Protein AF-U6JCZ1-F1 (afdb_monomer_lite)

Structure (mmCIF, N/CA/C/O backbone):
data_AF-U6JCZ1-F1
#
_entry.id   AF-U6JCZ1-F1
#
loop_
_atom_site.group_PDB
_atom_site.id
_atom_site.type_symbol
_atom_site.label_atom_id
_atom_site.label_alt_id
_atom_site.label_comp_id
_atom_site.label_asym_id
_atom_site.label_entity_id
_atom_site.label_seq_id
_atom_site.pdbx_PDB_ins_code
_atom_site.Cartn_x
_atom_site.Cartn_y
_atom_site.Cartn_z
_atom_site.occupancy
_atom_site.B_iso_or_equiv
_atom_site.auth_seq_id
_atom_site.auth_comp_id
_atom_site.auth_asym_id
_atom_site.auth_atom_id
_atom_site.pdbx_PDB_model_num
ATOM 1 N N . MET A 1 1 ? 43.297 4.216 -42.184 1.00 47.28 1 MET A N 1
ATOM 2 C CA . MET A 1 1 ? 42.899 3.424 -40.994 1.00 47.28 1 MET A CA 1
ATOM 3 C C . MET A 1 1 ? 42.123 4.241 -39.937 1.00 47.28 1 MET A C 1
ATOM 5 O O . MET A 1 1 ? 42.127 3.856 -38.781 1.00 47.28 1 MET A O 1
ATOM 9 N N . HIS A 1 2 ? 41.379 5.303 -40.296 1.00 48.56 2 HIS A N 1
ATOM 10 C CA . HIS A 1 2 ? 40.707 6.184 -39.312 1.00 48.56 2 HIS A CA 1
ATOM 11 C C . HIS A 1 2 ? 39.210 5.894 -39.068 1.00 48.56 2 HIS A C 1
ATOM 13 O O . HIS A 1 2 ? 38.642 6.373 -38.096 1.00 48.56 2 HIS A O 1
ATOM 19 N N . SER A 1 3 ? 38.558 5.084 -39.910 1.00 50.16 3 SER A N 1
ATOM 20 C CA . SER A 1 3 ? 37.105 4.848 -39.817 1.00 50.16 3 SER A CA 1
ATOM 21 C C . SER A 1 3 ? 36.703 3.885 -38.683 1.00 50.16 3 SER A C 1
ATOM 23 O O . SER A 1 3 ? 35.669 4.087 -38.057 1.00 50.16 3 SER A O 1
ATOM 25 N N . LYS A 1 4 ? 37.544 2.893 -38.343 1.00 51.34 4 LYS A N 1
ATOM 26 C CA . LYS A 1 4 ? 37.232 1.887 -37.306 1.00 51.34 4 LYS A CA 1
ATOM 27 C C . LYS A 1 4 ? 37.278 2.443 -35.870 1.00 51.34 4 LYS A C 1
ATOM 29 O O . LYS A 1 4 ? 36.486 2.009 -35.040 1.00 51.34 4 LYS A O 1
ATOM 34 N N . SER A 1 5 ? 38.152 3.416 -35.585 1.00 56.72 5 SER A N 1
ATOM 35 C CA . SER A 1 5 ? 38.251 4.048 -34.253 1.00 56.72 5 SER A CA 1
ATOM 36 C C . SER A 1 5 ? 37.033 4.902 -33.905 1.00 56.72 5 SER A C 1
ATOM 38 O O . SER A 1 5 ? 36.570 4.861 -32.769 1.00 56.72 5 SER A O 1
ATOM 40 N N . ASN A 1 6 ? 36.470 5.630 -34.874 1.00 57.38 6 ASN A N 1
ATOM 41 C CA . ASN A 1 6 ? 35.303 6.482 -34.624 1.00 57.38 6 ASN A CA 1
ATOM 42 C C . ASN A 1 6 ? 34.044 5.660 -34.317 1.00 57.38 6 ASN A C 1
ATOM 44 O O . ASN A 1 6 ? 33.268 6.034 -33.441 1.00 57.38 6 ASN A O 1
ATOM 48 N N . SER A 1 7 ? 33.864 4.509 -34.973 1.00 60.09 7 SER A N 1
ATOM 49 C CA . SER A 1 7 ? 32.738 3.608 -34.696 1.00 60.09 7 SER A CA 1
ATOM 50 C C . SER A 1 7 ? 32.805 2.992 -33.293 1.00 60.09 7 SER A C 1
ATOM 52 O O . SER A 1 7 ? 31.779 2.892 -32.627 1.00 60.09 7 SER A O 1
ATOM 54 N N . LEU A 1 8 ? 33.998 2.633 -32.806 1.00 60.34 8 LEU A N 1
ATOM 55 C CA . LEU A 1 8 ? 34.189 2.089 -31.452 1.00 60.34 8 LEU A CA 1
ATOM 56 C C . LEU A 1 8 ? 33.899 3.121 -30.351 1.00 60.34 8 LEU A C 1
ATOM 58 O O . LEU A 1 8 ? 33.293 2.785 -29.330 1.00 60.34 8 LEU A O 1
ATOM 62 N N . LEU A 1 9 ? 34.284 4.381 -30.569 1.00 67.50 9 LEU A N 1
ATOM 63 C CA . LEU A 1 9 ? 34.004 5.478 -29.638 1.00 67.50 9 LEU A CA 1
ATOM 64 C C . LEU A 1 9 ? 32.509 5.822 -29.590 1.00 67.50 9 LEU A C 1
ATOM 66 O O . LEU A 1 9 ? 31.970 6.050 -28.507 1.00 67.50 9 LEU A O 1
ATOM 70 N N . LEU A 1 10 ? 31.822 5.788 -30.736 1.00 64.44 10 LEU A N 1
ATOM 71 C CA . LEU A 1 10 ? 30.369 5.979 -30.813 1.00 64.44 10 LEU A CA 1
ATOM 72 C C . LEU A 1 10 ? 29.603 4.873 -30.076 1.00 64.44 10 LEU A C 1
ATOM 74 O O . LEU A 1 10 ? 28.726 5.182 -29.273 1.00 64.44 10 LEU A O 1
ATOM 78 N N . ILE A 1 11 ? 29.967 3.602 -30.280 1.00 68.31 11 ILE A N 1
ATOM 79 C CA . ILE A 1 11 ? 29.329 2.464 -29.593 1.00 68.31 11 ILE A CA 1
ATOM 80 C C . ILE A 1 11 ? 29.541 2.556 -28.078 1.00 68.31 11 ILE A C 1
ATOM 82 O O . ILE A 1 11 ? 28.597 2.381 -27.312 1.00 68.31 11 ILE A O 1
ATOM 86 N N . SER A 1 12 ? 30.758 2.890 -27.642 1.00 67.81 12 SER A N 1
ATOM 87 C CA . SER A 1 12 ? 31.065 3.067 -26.217 1.00 67.81 12 SER A CA 1
ATOM 88 C C . SER A 1 12 ? 30.247 4.208 -25.606 1.00 67.81 12 SER A C 1
ATOM 90 O O . SER A 1 12 ? 29.685 4.055 -24.527 1.00 67.81 12 SER A O 1
ATOM 92 N N . SER A 1 13 ? 30.105 5.326 -26.321 1.00 62.25 13 SER A N 1
ATOM 93 C CA . SER A 1 13 ? 29.322 6.484 -25.866 1.00 62.25 13 SER A CA 1
ATOM 94 C C . SER A 1 13 ? 27.825 6.168 -25.750 1.00 62.25 13 SER A C 1
ATOM 96 O O . SER A 1 13 ? 27.185 6.562 -24.777 1.00 62.25 13 SER A O 1
ATOM 98 N N . LEU A 1 14 ? 27.276 5.404 -26.699 1.00 67.81 14 LEU A N 1
ATOM 99 C CA . LEU A 1 14 ? 25.893 4.913 -26.668 1.00 67.81 14 LEU A CA 1
ATOM 100 C C . LEU A 1 14 ? 25.647 3.938 -25.510 1.00 67.81 14 LEU A C 1
ATOM 102 O O . LEU A 1 14 ? 24.631 4.046 -24.827 1.00 67.81 14 LEU A O 1
ATOM 106 N N . LEU A 1 15 ? 26.587 3.024 -25.255 1.00 67.44 15 LEU A N 1
ATOM 107 C CA . LEU A 1 15 ? 26.511 2.097 -24.124 1.00 67.44 15 LEU A CA 1
ATOM 108 C C . LEU A 1 15 ? 26.580 2.834 -22.784 1.00 67.44 15 LEU A C 1
ATOM 110 O O . LEU A 1 15 ? 25.794 2.528 -21.891 1.00 67.44 15 LEU A O 1
ATOM 114 N N . LEU A 1 16 ? 27.463 3.832 -22.647 1.00 65.19 16 LEU A N 1
ATOM 115 C CA . LEU A 1 16 ? 27.521 4.661 -21.443 1.00 65.19 16 LEU A CA 1
ATOM 116 C C . LEU A 1 16 ? 26.224 5.451 -21.242 1.00 65.19 16 LEU A C 1
ATOM 118 O O . LEU A 1 16 ? 25.712 5.472 -20.125 1.00 65.19 16 LEU A O 1
ATOM 122 N N . ALA A 1 17 ? 25.670 6.064 -22.290 1.00 59.19 17 ALA A N 1
ATOM 123 C CA . ALA A 1 17 ? 24.407 6.796 -22.194 1.00 59.19 17 ALA A CA 1
ATOM 124 C C . ALA A 1 17 ? 23.241 5.876 -21.786 1.00 59.19 17 ALA A C 1
ATOM 126 O O . ALA A 1 17 ? 22.472 6.219 -20.889 1.00 59.19 17 ALA A O 1
ATOM 127 N N . ALA A 1 18 ? 23.157 4.675 -22.369 1.00 58.91 18 ALA A N 1
ATOM 128 C CA . ALA A 1 18 ? 22.163 3.671 -21.994 1.00 58.91 18 ALA A CA 1
ATOM 129 C C . ALA A 1 18 ? 22.318 3.208 -20.533 1.00 58.91 18 ALA A C 1
ATOM 131 O O . ALA A 1 18 ? 21.319 3.037 -19.830 1.00 58.91 18 ALA A O 1
ATOM 132 N N . LEU A 1 19 ? 23.558 3.056 -20.051 1.00 56.84 19 LEU A N 1
ATOM 133 C CA . LEU A 1 19 ? 23.839 2.718 -18.652 1.00 56.84 19 LEU A CA 1
ATOM 134 C C . LEU A 1 19 ? 23.377 3.823 -17.691 1.00 56.84 19 LEU A C 1
ATOM 136 O O . LEU A 1 19 ? 22.767 3.529 -16.666 1.00 56.84 19 LEU A O 1
ATOM 140 N N . HIS A 1 20 ? 23.643 5.090 -18.026 1.00 55.28 20 HIS A N 1
ATOM 141 C CA . HIS A 1 20 ? 23.243 6.227 -17.193 1.00 55.28 20 HIS A CA 1
ATOM 142 C C . HIS A 1 20 ? 21.719 6.354 -17.115 1.00 55.28 20 HIS A C 1
ATOM 144 O O . HIS A 1 20 ? 21.187 6.468 -16.015 1.00 55.28 20 HIS A O 1
ATOM 150 N N . VAL A 1 21 ? 21.017 6.239 -18.249 1.00 60.62 21 VAL A N 1
ATOM 151 C CA . VAL A 1 21 ? 19.542 6.267 -18.297 1.00 60.62 21 VAL A CA 1
ATOM 152 C C . VAL A 1 21 ? 18.926 5.110 -17.503 1.00 60.62 21 VAL A C 1
ATOM 154 O O . VAL A 1 21 ? 17.932 5.289 -16.801 1.00 60.62 21 VAL A O 1
ATOM 157 N N . SER A 1 22 ? 19.533 3.922 -17.568 1.00 60.03 22 SER A N 1
ATOM 158 C CA . SER A 1 22 ? 19.064 2.757 -16.805 1.00 60.03 22 SER A CA 1
ATOM 159 C C . SER A 1 22 ? 19.232 2.957 -15.295 1.00 60.03 22 SER A C 1
ATOM 161 O O . SER A 1 22 ? 18.342 2.604 -14.522 1.00 60.03 22 SER A O 1
ATOM 163 N N . ASN A 1 23 ? 20.348 3.559 -14.871 1.00 59.38 23 ASN A N 1
ATOM 164 C CA . ASN A 1 23 ? 20.617 3.845 -13.462 1.00 59.38 23 ASN A CA 1
ATOM 165 C C . ASN A 1 23 ? 19.683 4.921 -12.892 1.00 59.38 23 ASN A C 1
ATOM 167 O O . ASN A 1 23 ? 19.219 4.771 -11.762 1.00 59.38 23 ASN A O 1
ATOM 171 N N . THR A 1 24 ? 19.368 5.972 -13.656 1.00 61.47 24 THR A N 1
ATOM 172 C CA . THR A 1 24 ? 18.428 7.015 -13.210 1.00 61.47 24 THR A CA 1
ATOM 173 C C . THR A 1 24 ? 17.006 6.473 -13.105 1.00 61.47 24 THR A C 1
ATOM 175 O O . THR A 1 24 ? 16.378 6.630 -12.064 1.00 61.47 24 THR A O 1
ATOM 178 N N . ALA A 1 25 ? 16.541 5.713 -14.103 1.00 60.25 25 ALA A N 1
ATOM 179 C CA . ALA A 1 25 ? 15.229 5.066 -14.044 1.00 60.25 25 ALA A CA 1
ATOM 180 C C . ALA A 1 25 ? 15.113 4.079 -12.863 1.00 60.25 25 ALA A C 1
ATOM 182 O O . ALA A 1 25 ? 14.050 3.941 -12.257 1.00 60.25 25 ALA A O 1
ATOM 183 N N . PHE A 1 26 ? 16.210 3.399 -12.501 1.00 59.62 26 PHE A N 1
ATOM 184 C CA . PHE A 1 26 ? 16.234 2.495 -11.348 1.00 59.62 26 PHE A CA 1
ATOM 185 C C . PHE A 1 26 ? 16.150 3.255 -10.027 1.00 59.62 26 PHE A C 1
ATOM 187 O O . PHE A 1 26 ? 15.406 2.841 -9.135 1.00 59.62 26 PHE A O 1
ATOM 194 N N . ALA A 1 27 ? 16.878 4.366 -9.908 1.00 60.41 27 ALA A N 1
ATOM 195 C CA . ALA A 1 27 ? 16.836 5.222 -8.730 1.00 60.41 27 ALA A CA 1
ATOM 196 C C . ALA A 1 27 ? 15.444 5.845 -8.526 1.00 60.41 27 ALA A C 1
ATOM 198 O O . ALA A 1 27 ? 14.918 5.785 -7.414 1.00 60.41 27 ALA A O 1
ATOM 199 N N . ASP A 1 28 ? 14.816 6.346 -9.592 1.00 66.75 28 ASP A N 1
ATOM 200 C CA . ASP A 1 28 ? 13.495 6.985 -9.535 1.00 66.75 28 ASP A CA 1
ATOM 201 C C . ASP A 1 28 ? 12.392 5.990 -9.155 1.00 66.75 28 ASP A C 1
ATOM 203 O O . ASP A 1 28 ? 11.575 6.250 -8.268 1.00 66.75 28 ASP A O 1
ATOM 207 N N . ALA A 1 29 ? 12.393 4.803 -9.768 1.00 61.41 29 ALA A N 1
ATOM 208 C CA . ALA A 1 29 ? 11.420 3.764 -9.444 1.00 61.41 29 ALA A CA 1
ATOM 209 C C . ALA A 1 29 ? 11.591 3.230 -8.015 1.00 61.41 29 ALA A C 1
ATOM 211 O O . ALA A 1 29 ? 10.601 2.975 -7.324 1.00 61.41 29 ALA A O 1
ATOM 212 N N . LYS A 1 30 ? 12.841 3.090 -7.551 1.00 71.88 30 LYS A N 1
ATOM 213 C CA . LYS A 1 30 ? 13.131 2.721 -6.164 1.00 71.88 30 LYS A CA 1
A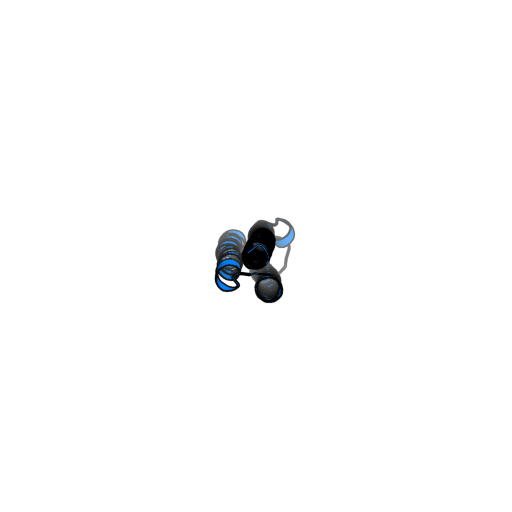TOM 214 C C . LYS A 1 30 ? 12.599 3.782 -5.201 1.00 71.88 30 LYS A C 1
ATOM 216 O O . LYS A 1 30 ? 11.855 3.420 -4.292 1.00 71.88 30 LYS A O 1
ATOM 221 N N . MET A 1 31 ? 12.905 5.057 -5.443 1.00 77.06 31 MET A N 1
ATOM 222 C CA . MET A 1 31 ? 12.448 6.178 -4.616 1.00 77.06 31 MET A CA 1
ATOM 223 C C . MET A 1 31 ? 10.917 6.236 -4.530 1.00 77.06 31 MET A C 1
ATOM 225 O O . MET A 1 31 ? 10.366 6.379 -3.442 1.00 77.06 31 MET A O 1
ATOM 229 N N . ALA A 1 32 ? 10.219 6.035 -5.652 1.00 78.25 32 ALA A N 1
ATOM 230 C CA . ALA A 1 32 ? 8.759 6.000 -5.675 1.00 78.25 32 ALA A CA 1
ATOM 231 C C . ALA A 1 32 ? 8.176 4.810 -4.8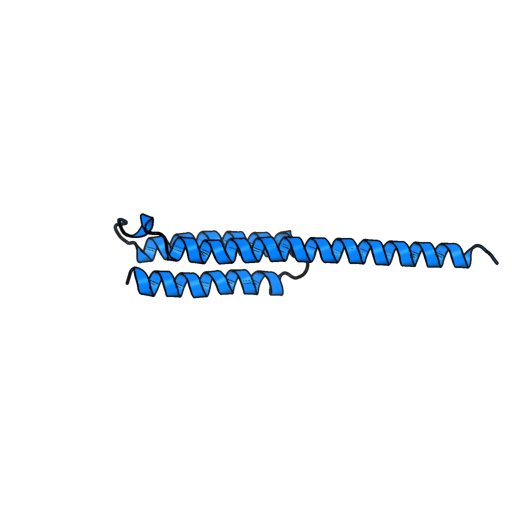89 1.00 78.25 32 ALA A C 1
ATOM 233 O O . ALA A 1 32 ? 7.181 4.969 -4.181 1.00 78.25 32 ALA A O 1
ATOM 234 N N . SER A 1 33 ? 8.782 3.622 -4.998 1.00 80.50 33 SER A 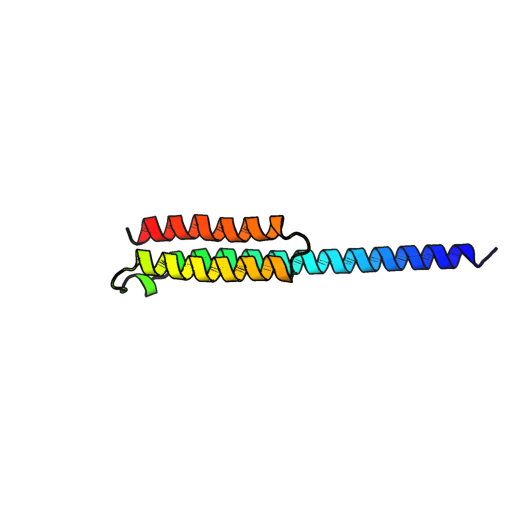N 1
ATOM 235 C CA . SER A 1 33 ? 8.329 2.435 -4.258 1.00 80.50 33 SER A CA 1
ATOM 236 C C . SER A 1 33 ? 8.569 2.542 -2.753 1.00 80.50 33 SER A C 1
ATOM 238 O O . SER A 1 33 ? 7.709 2.136 -1.975 1.00 80.50 33 SER A O 1
ATOM 240 N N . ASP A 1 34 ? 9.703 3.125 -2.352 1.00 84.38 34 ASP A N 1
ATOM 241 C CA . ASP A 1 34 ? 10.056 3.340 -0.949 1.00 84.38 34 ASP A CA 1
ATOM 242 C C . ASP A 1 34 ? 9.096 4.371 -0.329 1.00 84.38 34 ASP A C 1
ATOM 244 O O . ASP A 1 34 ? 8.503 4.104 0.711 1.00 84.38 34 ASP A O 1
ATOM 248 N N . PHE A 1 35 ? 8.816 5.475 -1.033 1.00 87.06 35 PHE A N 1
ATOM 249 C CA . PHE A 1 35 ? 7.856 6.492 -0.590 1.00 87.06 35 PHE A CA 1
ATOM 250 C C . PHE A 1 35 ? 6.441 5.934 -0.367 1.00 87.06 35 PHE A C 1
ATOM 252 O O . PHE A 1 35 ? 5.788 6.243 0.628 1.00 87.06 35 PHE A O 1
ATOM 259 N N . ILE A 1 36 ?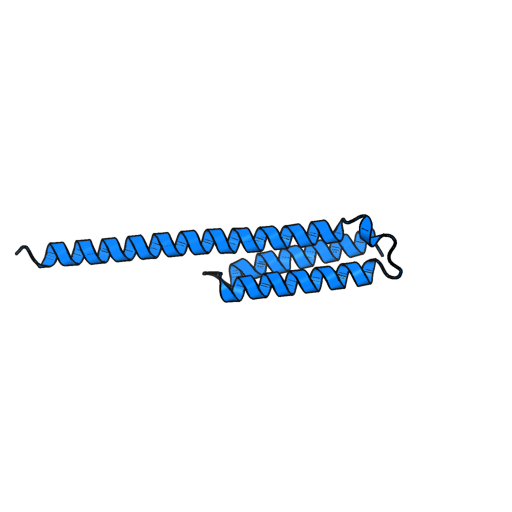 5.933 5.097 -1.278 1.00 86.62 36 ILE A N 1
ATOM 260 C CA . ILE A 1 36 ? 4.591 4.515 -1.105 1.00 86.62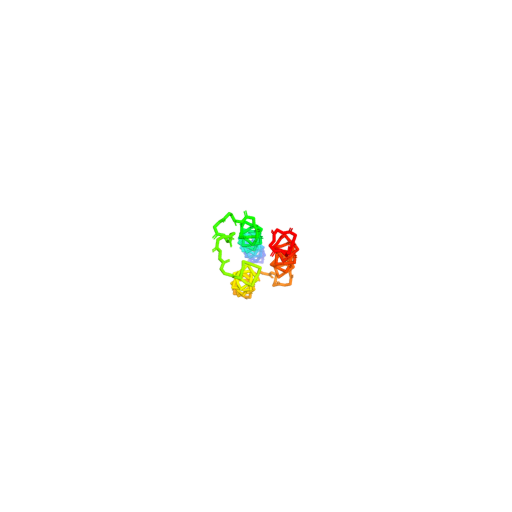 36 ILE A CA 1
ATOM 261 C C . ILE A 1 36 ? 4.589 3.468 0.015 1.00 86.62 36 ILE A C 1
ATOM 263 O O . ILE A 1 36 ? 3.606 3.371 0.751 1.00 86.62 36 ILE A O 1
ATOM 267 N N . ALA A 1 37 ? 5.680 2.713 0.179 1.00 86.88 37 ALA A N 1
ATOM 268 C CA . ALA A 1 37 ? 5.833 1.785 1.293 1.00 86.88 37 ALA A CA 1
ATOM 269 C C . ALA A 1 37 ? 5.852 2.509 2.652 1.00 86.88 37 ALA A C 1
ATOM 271 O O . ALA A 1 37 ? 5.263 2.004 3.605 1.00 86.88 37 ALA A O 1
ATOM 272 N N . GLU A 1 38 ? 6.456 3.695 2.738 1.00 89.75 38 GLU A N 1
ATOM 273 C CA . GLU A 1 38 ? 6.406 4.552 3.930 1.00 89.75 38 GLU A CA 1
ATOM 274 C C . GLU A 1 38 ? 4.991 5.085 4.186 1.00 89.75 38 GLU A C 1
ATOM 276 O O . GLU A 1 38 ? 4.479 4.942 5.293 1.00 89.75 38 GLU A O 1
ATOM 281 N N . ARG A 1 39 ? 4.282 5.558 3.150 1.00 91.19 39 ARG A N 1
ATOM 282 C CA . ARG A 1 39 ? 2.881 6.008 3.286 1.00 91.19 39 ARG A CA 1
ATOM 283 C C . ARG A 1 39 ? 1.942 4.934 3.833 1.00 91.19 39 ARG A C 1
ATOM 285 O O . ARG A 1 39 ? 0.955 5.254 4.492 1.00 91.19 39 ARG A O 1
ATOM 292 N N . MET A 1 40 ? 2.212 3.658 3.555 1.00 92.56 40 MET A N 1
ATOM 293 C CA . MET A 1 40 ? 1.458 2.552 4.155 1.00 92.56 40 MET A CA 1
ATOM 294 C C . MET A 1 40 ? 1.641 2.495 5.675 1.00 92.56 40 MET A C 1
ATOM 296 O O . MET A 1 40 ? 0.695 2.171 6.390 1.00 92.56 40 MET A O 1
ATOM 300 N N . LEU A 1 41 ? 2.836 2.810 6.175 1.00 90.62 41 LEU A N 1
ATOM 301 C CA . LEU A 1 41 ? 3.104 2.886 7.609 1.00 90.62 41 LEU A CA 1
ATOM 302 C C . LEU A 1 41 ? 2.404 4.100 8.227 1.00 90.62 41 LEU A C 1
ATOM 304 O O . LEU A 1 41 ? 1.768 3.943 9.265 1.00 90.62 41 LEU A O 1
ATOM 308 N N . ASP A 1 42 ? 2.421 5.251 7.549 1.00 90.31 42 ASP A N 1
ATOM 309 C CA . ASP A 1 42 ? 1.732 6.467 8.009 1.00 90.31 42 ASP A CA 1
ATOM 310 C C . ASP A 1 42 ? 0.216 6.262 8.135 1.00 90.31 42 ASP A C 1
ATOM 312 O O . ASP A 1 42 ? -0.405 6.689 9.108 1.00 90.31 42 ASP A O 1
ATOM 316 N N . VAL A 1 43 ? -0.399 5.573 7.165 1.00 89.12 43 VAL A N 1
ATOM 317 C CA . VAL A 1 43 ? -1.818 5.191 7.242 1.00 89.12 43 VAL A CA 1
ATOM 318 C C . VAL A 1 43 ? -2.071 4.304 8.454 1.00 89.12 43 VAL A C 1
ATOM 320 O O . VAL A 1 43 ? -3.050 4.510 9.169 1.00 89.12 43 VAL A O 1
ATOM 323 N N . ALA A 1 44 ? -1.198 3.329 8.695 1.00 85.31 44 ALA A N 1
ATOM 324 C CA . ALA A 1 44 ? -1.358 2.402 9.805 1.00 85.31 44 ALA A CA 1
ATOM 325 C C . ALA A 1 44 ? -1.186 3.058 11.184 1.00 85.31 44 ALA A C 1
ATOM 327 O O . ALA A 1 44 ? -1.668 2.506 12.174 1.00 85.31 44 ALA A O 1
ATOM 328 N N . ASP A 1 45 ? -0.533 4.219 11.239 1.00 86.00 45 ASP A N 1
ATOM 329 C CA . ASP A 1 45 ? -0.308 5.009 12.449 1.00 86.00 45 ASP A CA 1
ATOM 330 C C . ASP A 1 45 ? -1.243 6.230 12.569 1.00 86.00 45 ASP A C 1
ATOM 332 O O . ASP A 1 45 ? -1.095 7.070 13.454 1.00 86.00 45 ASP A O 1
ATOM 336 N N . SER A 1 46 ? -2.230 6.358 11.680 1.00 85.44 46 SER A N 1
ATOM 337 C CA . SER A 1 46 ? -3.066 7.555 11.619 1.00 85.44 46 SER A CA 1
ATOM 338 C C . SER A 1 46 ? -4.084 7.632 12.763 1.00 85.44 46 SER A C 1
ATOM 340 O O . SER A 1 46 ? -4.978 6.795 12.891 1.00 85.44 46 SER A O 1
ATOM 342 N N . GLU A 1 47 ? -4.053 8.715 13.541 1.00 79.12 47 GLU A N 1
ATOM 343 C CA . GLU A 1 47 ? -5.106 9.015 14.528 1.00 79.12 47 GLU A CA 1
ATOM 344 C C . GLU A 1 47 ? -6.495 9.147 13.878 1.00 79.12 47 GLU A C 1
ATOM 346 O O . GLU A 1 47 ? -7.499 8.765 14.470 1.00 79.12 47 GLU A O 1
ATOM 351 N N . GLY A 1 48 ? -6.563 9.611 12.624 1.00 78.75 48 GLY A N 1
ATOM 352 C CA . GLY A 1 48 ? -7.827 9.832 11.910 1.00 78.75 48 GLY A CA 1
ATOM 353 C C . GLY A 1 48 ? -8.626 8.558 11.616 1.00 78.75 48 GLY A C 1
ATOM 354 O O . GLY A 1 48 ? -9.793 8.635 11.239 1.00 78.75 48 GLY A O 1
ATOM 355 N N . LEU A 1 49 ? -8.014 7.385 11.786 1.00 84.50 49 LEU A N 1
ATOM 356 C CA . LEU A 1 49 ? -8.678 6.091 11.660 1.00 84.50 49 LEU A CA 1
ATOM 357 C C . LEU A 1 49 ? -9.360 5.640 12.958 1.00 84.50 49 LEU A C 1
ATOM 359 O O . LEU A 1 49 ? -10.243 4.793 12.877 1.00 84.50 49 LEU A O 1
ATOM 363 N N . ALA A 1 50 ? -8.993 6.188 14.123 1.00 80.50 50 ALA A N 1
ATOM 364 C CA . ALA A 1 50 ? -9.472 5.715 15.426 1.00 80.50 50 ALA A CA 1
ATOM 365 C C . ALA A 1 50 ? -10.986 5.913 15.634 1.00 80.50 50 ALA A C 1
ATOM 367 O O . ALA A 1 50 ? -11.628 5.071 16.256 1.00 80.50 50 ALA A O 1
ATOM 368 N N . ASP A 1 51 ? -11.562 6.970 15.055 1.00 82.75 51 ASP A N 1
ATOM 369 C CA . ASP A 1 51 ? -12.988 7.308 15.189 1.00 82.75 51 ASP A CA 1
ATOM 370 C C . ASP A 1 51 ? -13.894 6.597 14.164 1.00 82.75 51 ASP A C 1
ATOM 372 O O . ASP A 1 51 ? -15.110 6.806 14.127 1.00 82.75 51 ASP A O 1
ATOM 376 N N . ALA A 1 52 ? -13.326 5.764 13.287 1.00 83.00 52 ALA A N 1
ATOM 377 C CA . ALA A 1 52 ? -14.109 5.012 12.316 1.00 83.00 52 ALA A CA 1
ATOM 378 C C . ALA A 1 52 ? -14.926 3.898 12.996 1.00 83.00 52 ALA A C 1
ATOM 380 O O . ALA A 1 52 ? -14.480 3.273 13.949 1.00 83.00 52 ALA A O 1
ATOM 381 N N . VAL A 1 53 ? -16.101 3.569 12.442 1.00 85.88 53 VAL A N 1
ATOM 382 C CA . VAL A 1 53 ? -16.968 2.481 12.951 1.00 85.88 53 VAL A CA 1
ATOM 383 C C . VAL A 1 53 ? -16.260 1.116 12.927 1.00 85.88 53 VAL A C 1
ATOM 385 O O . VAL A 1 53 ? -16.502 0.275 13.786 1.00 85.88 53 VAL A O 1
ATOM 388 N N . LEU A 1 54 ? -15.383 0.893 11.940 1.00 90.94 54 LEU A N 1
ATOM 389 C CA . LEU A 1 54 ? -14.560 -0.313 11.788 1.00 90.94 54 LEU A CA 1
ATOM 390 C C . LEU A 1 54 ? -13.115 0.090 11.435 1.00 90.94 54 LEU A C 1
ATOM 392 O O . LEU A 1 54 ? -12.714 -0.001 10.269 1.00 90.94 54 LEU A O 1
ATOM 396 N N . PRO A 1 55 ? -12.327 0.553 12.420 1.00 91.19 55 PRO A N 1
ATOM 397 C CA . PRO A 1 55 ? -11.037 1.200 12.184 1.00 91.19 55 PRO A CA 1
ATOM 398 C C . PRO A 1 55 ? -10.017 0.241 11.562 1.00 91.19 55 PRO A C 1
ATOM 400 O O . PRO A 1 55 ? -9.354 0.580 10.582 1.00 91.19 55 PRO A O 1
ATOM 403 N N . LEU A 1 56 ? -9.974 -1.010 12.030 1.00 93.50 56 LEU A N 1
ATOM 404 C CA . LEU A 1 56 ? -9.102 -2.042 11.466 1.00 93.50 56 LEU A CA 1
ATOM 405 C C . LEU A 1 56 ? -9.430 -2.368 10.001 1.00 93.50 56 LEU A C 1
ATOM 407 O O . LEU A 1 56 ? -8.521 -2.512 9.183 1.00 93.50 56 LEU A O 1
ATOM 411 N N . VAL A 1 57 ? -10.721 -2.484 9.669 1.00 94.75 57 VAL A N 1
ATOM 412 C CA . VAL A 1 57 ? -11.171 -2.772 8.296 1.00 94.75 57 VAL A CA 1
ATOM 413 C C . VAL A 1 57 ? -10.776 -1.620 7.382 1.00 94.75 57 VAL A C 1
ATOM 415 O O . VAL A 1 57 ? -10.125 -1.844 6.365 1.00 94.75 57 VAL A O 1
ATOM 418 N N . ARG A 1 58 ? -11.061 -0.381 7.800 1.00 94.81 58 ARG A N 1
ATOM 419 C CA . ARG A 1 58 ? -10.721 0.807 7.016 1.00 94.81 58 ARG A CA 1
ATOM 420 C C . ARG A 1 58 ? -9.213 0.954 6.808 1.00 94.81 58 ARG A C 1
ATOM 422 O O . ARG A 1 58 ? -8.784 1.335 5.722 1.00 94.81 58 ARG A O 1
ATOM 429 N N . CYS A 1 59 ? -8.416 0.614 7.817 1.00 95.50 59 CYS A N 1
ATOM 430 C CA . CYS A 1 59 ? -6.960 0.599 7.717 1.00 95.50 59 CYS A CA 1
ATOM 431 C C . CYS A 1 59 ? -6.486 -0.408 6.654 1.00 95.50 59 CYS A C 1
ATOM 433 O O . CYS A 1 59 ? -5.647 -0.083 5.817 1.00 95.50 59 CYS A O 1
ATOM 435 N N . TYR A 1 60 ? -7.061 -1.616 6.626 1.00 96.12 60 TYR A N 1
ATOM 436 C CA . TYR A 1 60 ? -6.736 -2.620 5.607 1.00 96.12 60 TYR A CA 1
ATOM 437 C C . TYR A 1 60 ? -7.139 -2.210 4.191 1.00 96.12 60 TYR A C 1
ATOM 439 O O . TYR A 1 60 ? -6.358 -2.462 3.272 1.00 96.12 60 TYR A O 1
ATOM 447 N N . ASP A 1 61 ? -8.286 -1.556 4.014 1.00 96.25 61 ASP A N 1
ATOM 448 C CA . ASP A 1 61 ? -8.720 -1.073 2.699 1.00 96.25 61 ASP A CA 1
ATOM 449 C C . ASP A 1 61 ? -7.729 -0.047 2.127 1.00 96.25 61 ASP A C 1
ATOM 451 O O . ASP A 1 61 ? -7.267 -0.183 0.995 1.00 96.25 61 ASP A O 1
ATOM 455 N N . LEU A 1 62 ? -7.314 0.930 2.940 1.00 95.75 62 LEU A N 1
ATOM 456 C CA . LEU A 1 62 ? -6.345 1.953 2.529 1.00 95.75 62 LEU A CA 1
ATOM 457 C C . LEU A 1 62 ? -4.968 1.356 2.201 1.00 95.75 62 LEU A C 1
ATOM 459 O O . LEU A 1 62 ? -4.321 1.756 1.231 1.00 95.75 62 LEU A O 1
ATOM 463 N N . LEU A 1 63 ? -4.516 0.369 2.981 1.00 97.25 63 LEU A N 1
ATOM 464 C CA . LEU A 1 63 ? -3.281 -0.354 2.675 1.00 97.25 63 LEU A CA 1
ATOM 465 C C . LEU A 1 63 ? -3.362 -1.091 1.337 1.00 97.25 63 LEU A C 1
ATOM 467 O O . LEU A 1 63 ? -2.369 -1.159 0.610 1.00 97.25 63 LEU A O 1
ATOM 471 N N . GLU A 1 64 ? -4.520 -1.657 1.009 1.00 97.50 64 GLU A N 1
ATOM 472 C CA . GLU A 1 64 ? -4.732 -2.383 -0.238 1.00 97.50 64 GLU A CA 1
ATOM 473 C C . GLU A 1 64 ? -4.760 -1.450 -1.458 1.00 97.50 64 GLU A C 1
ATOM 475 O O . GLU A 1 64 ? -4.164 -1.774 -2.495 1.00 97.50 64 GLU A O 1
ATOM 480 N N . GLU A 1 65 ? -5.360 -0.265 -1.315 1.00 96.50 65 GLU A N 1
ATOM 481 C CA . GLU A 1 65 ? -5.307 0.809 -2.314 1.00 96.50 65 GLU A CA 1
ATOM 482 C C . GLU A 1 65 ? -3.854 1.230 -2.593 1.00 96.50 65 GLU A C 1
ATOM 484 O O . GLU A 1 65 ? -3.399 1.185 -3.741 1.00 96.50 65 GLU A O 1
ATOM 489 N N . LEU A 1 66 ? -3.079 1.530 -1.543 1.00 95.75 66 LEU A N 1
ATOM 490 C CA . LEU A 1 66 ? -1.666 1.912 -1.670 1.00 95.75 66 LEU A CA 1
ATOM 491 C C . LEU A 1 66 ? -0.807 0.788 -2.261 1.00 95.75 66 LEU A C 1
ATOM 493 O O . LEU A 1 66 ? 0.106 1.042 -3.051 1.00 95.75 66 LEU A O 1
ATOM 497 N N . ARG A 1 67 ? -1.090 -0.473 -1.917 1.00 96.88 67 ARG A N 1
ATOM 498 C CA . ARG A 1 67 ? -0.363 -1.635 -2.458 1.00 96.88 67 ARG A CA 1
ATOM 499 C C . ARG A 1 67 ? -0.611 -1.774 -3.945 1.00 96.88 67 ARG A C 1
ATOM 501 O O . ARG A 1 67 ? 0.320 -2.051 -4.704 1.00 96.88 67 ARG A O 1
ATOM 508 N N . THR A 1 68 ? -1.854 -1.576 -4.359 1.00 96.81 68 THR A N 1
ATOM 509 C CA . THR A 1 68 ? -2.241 -1.610 -5.765 1.00 96.81 68 THR A CA 1
ATOM 510 C C . THR A 1 68 ? -1.560 -0.483 -6.540 1.00 96.81 68 THR A C 1
ATOM 512 O O . THR A 1 68 ? -0.964 -0.760 -7.582 1.00 96.81 68 THR A O 1
ATOM 515 N N . GLU A 1 69 ? -1.535 0.741 -5.996 1.00 94.62 69 GLU A N 1
ATOM 516 C CA . GLU A 1 69 ? -0.805 1.873 -6.591 1.00 94.62 69 GLU A CA 1
ATOM 517 C C . GLU A 1 69 ? 0.695 1.564 -6.738 1.00 94.62 69 GLU A C 1
ATOM 519 O O . GLU A 1 69 ? 1.262 1.708 -7.825 1.00 94.62 69 GLU A O 1
ATOM 524 N N . CYS A 1 70 ? 1.335 1.089 -5.667 1.00 94.00 70 CYS A N 1
ATOM 525 C CA . CYS A 1 70 ? 2.762 0.769 -5.663 1.00 94.00 70 CYS A CA 1
ATOM 526 C C . CYS A 1 70 ? 3.099 -0.306 -6.704 1.00 94.00 70 CYS A C 1
ATOM 528 O O . CYS A 1 70 ? 4.022 -0.148 -7.505 1.00 94.00 70 CYS A O 1
ATOM 530 N N . ASN A 1 71 ? 2.297 -1.374 -6.761 1.00 95.12 71 ASN A N 1
ATOM 531 C CA . ASN A 1 71 ? 2.479 -2.445 -7.734 1.00 95.12 71 ASN A CA 1
ATOM 532 C C . ASN A 1 71 ? 2.334 -1.955 -9.174 1.00 95.12 71 ASN A C 1
ATOM 534 O O . ASN A 1 71 ? 3.106 -2.385 -10.034 1.00 95.12 71 ASN A O 1
ATOM 538 N N . GLN A 1 72 ? 1.357 -1.084 -9.439 1.00 94.50 72 GLN A N 1
ATOM 539 C CA . GLN A 1 72 ? 1.144 -0.527 -10.769 1.00 94.50 72 GLN A CA 1
ATOM 540 C C . GLN A 1 72 ? 2.345 0.328 -11.189 1.00 94.50 72 GLN A C 1
ATOM 542 O O . GLN A 1 72 ? 2.928 0.087 -12.244 1.00 94.50 72 GLN A O 1
ATOM 547 N N . ARG A 1 73 ? 2.828 1.217 -10.311 1.00 90.00 73 ARG A N 1
ATOM 548 C CA . ARG A 1 73 ? 4.038 2.012 -10.583 1.00 90.00 73 ARG A CA 1
ATOM 549 C C . ARG A 1 73 ? 5.272 1.154 -10.831 1.00 90.00 73 ARG A C 1
ATOM 551 O O . ARG A 1 73 ? 6.054 1.486 -11.721 1.00 90.00 73 ARG A O 1
ATOM 558 N N . CYS A 1 74 ? 5.439 0.061 -10.084 1.00 90.69 74 CYS A N 1
ATOM 559 C CA . CYS A 1 74 ? 6.536 -0.874 -10.313 1.00 90.69 74 CYS A CA 1
ATOM 560 C C . CYS A 1 74 ? 6.463 -1.531 -11.693 1.00 90.69 74 CYS A C 1
ATOM 562 O O . CYS A 1 74 ? 7.500 -1.752 -12.308 1.00 90.69 74 CYS A O 1
ATOM 564 N N . ARG A 1 75 ? 5.264 -1.857 -12.183 1.00 91.12 75 ARG A N 1
ATOM 565 C CA . ARG A 1 75 ? 5.092 -2.454 -13.516 1.00 91.12 75 ARG A CA 1
ATOM 566 C C . ARG A 1 75 ? 5.368 -1.454 -14.632 1.00 91.12 75 ARG A C 1
ATOM 568 O O . ARG A 1 75 ? 5.972 -1.838 -15.626 1.00 91.12 75 ARG A O 1
ATOM 575 N N . ASP A 1 76 ? 4.960 -0.205 -14.440 1.00 88.12 76 ASP A N 1
ATOM 576 C CA . ASP A 1 76 ? 5.031 0.813 -15.488 1.00 88.12 76 ASP A CA 1
ATOM 577 C C . ASP A 1 76 ? 6.421 1.450 -15.602 1.00 88.12 76 ASP A C 1
ATOM 579 O O . ASP A 1 76 ? 6.859 1.781 -16.699 1.00 88.12 76 ASP A O 1
ATOM 583 N N . ASN A 1 77 ? 7.124 1.616 -14.475 1.00 80.50 77 ASN A N 1
ATOM 584 C CA . ASN A 1 77 ? 8.301 2.487 -14.415 1.00 80.50 77 ASN A CA 1
ATOM 585 C C . ASN A 1 77 ? 9.574 1.800 -13.907 1.00 80.50 77 ASN A C 1
ATOM 587 O O . ASN A 1 77 ? 10.652 2.376 -14.040 1.00 80.50 77 ASN A O 1
ATOM 591 N N . ALA A 1 78 ? 9.495 0.605 -13.299 1.00 82.25 78 ALA A N 1
ATOM 592 C CA . ALA A 1 78 ? 10.669 0.020 -12.658 1.00 82.25 78 ALA A CA 1
ATOM 593 C C . ALA A 1 78 ? 11.532 -0.796 -13.632 1.00 82.25 78 ALA A C 1
ATOM 595 O O . ALA A 1 78 ? 11.069 -1.807 -14.164 1.00 82.25 78 ALA A O 1
ATOM 596 N N . PRO A 1 79 ? 12.834 -0.487 -13.759 1.00 79.44 79 PRO A N 1
ATOM 597 C CA . PRO A 1 79 ? 13.756 -1.333 -14.517 1.00 79.44 79 PRO A CA 1
ATOM 598 C C . PRO A 1 79 ? 13.975 -2.711 -13.872 1.00 79.44 79 PRO A C 1
ATOM 600 O O . PRO A 1 79 ? 14.397 -3.645 -14.547 1.00 79.44 79 PRO A O 1
ATOM 603 N N . SER A 1 80 ? 13.648 -2.878 -12.583 1.00 85.94 80 SER A N 1
ATOM 604 C CA . SER A 1 80 ? 13.504 -4.192 -11.947 1.00 85.94 80 SER A CA 1
ATOM 605 C C . SER A 1 80 ? 12.184 -4.291 -11.185 1.00 85.94 80 SER A C 1
ATOM 607 O O . SER A 1 80 ? 12.097 -3.953 -10.001 1.00 85.94 80 SER A O 1
ATOM 609 N N . VAL A 1 81 ? 11.156 -4.807 -11.863 1.00 89.69 81 VAL A N 1
ATOM 610 C CA . VAL A 1 81 ? 9.803 -4.972 -11.306 1.00 89.69 81 VAL A CA 1
ATOM 611 C C . VAL A 1 81 ? 9.832 -5.762 -9.994 1.00 89.69 81 VAL A C 1
ATOM 613 O O . VAL A 1 81 ? 9.290 -5.311 -8.993 1.00 89.69 81 VAL A O 1
ATOM 616 N N . ASN A 1 82 ? 10.526 -6.903 -9.946 1.00 90.62 82 ASN A N 1
ATOM 617 C CA . ASN A 1 82 ? 10.567 -7.744 -8.743 1.00 90.62 82 ASN A CA 1
ATOM 618 C C . ASN A 1 82 ? 11.235 -7.055 -7.546 1.00 90.62 82 ASN A C 1
ATOM 620 O O . ASN A 1 82 ? 10.791 -7.242 -6.415 1.00 90.62 82 ASN A O 1
ATOM 624 N N . ALA A 1 83 ? 12.299 -6.276 -7.771 1.00 87.38 83 ALA A N 1
ATOM 625 C CA . ALA A 1 83 ? 12.951 -5.543 -6.692 1.00 87.38 83 ALA A CA 1
ATOM 626 C C . ALA A 1 83 ? 12.037 -4.448 -6.130 1.00 87.38 83 ALA A C 1
ATOM 628 O O . ALA A 1 83 ? 11.901 -4.350 -4.915 1.00 87.38 83 ALA A O 1
ATOM 629 N N . CYS A 1 84 ? 11.365 -3.708 -7.013 1.00 89.62 84 CYS A N 1
ATOM 630 C CA . CYS A 1 84 ? 10.387 -2.684 -6.653 1.00 89.62 84 CYS A CA 1
ATOM 631 C C . CYS A 1 84 ? 9.193 -3.277 -5.883 1.00 89.62 84 CYS A C 1
ATOM 633 O O . CYS A 1 84 ? 8.844 -2.808 -4.801 1.00 89.62 84 CYS A O 1
ATOM 635 N N . LEU A 1 85 ? 8.626 -4.389 -6.371 1.00 92.88 85 LEU A N 1
ATOM 636 C CA . LEU A 1 85 ? 7.500 -5.064 -5.720 1.00 92.88 85 LEU A CA 1
ATOM 637 C C . LEU A 1 85 ? 7.836 -5.516 -4.293 1.00 92.88 85 LEU A C 1
ATOM 639 O O . LEU A 1 85 ? 6.973 -5.447 -3.421 1.00 92.88 85 LEU A O 1
ATOM 643 N N . ARG A 1 86 ? 9.073 -5.954 -4.017 1.00 92.75 86 ARG A N 1
ATOM 644 C CA . ARG A 1 86 ? 9.471 -6.333 -2.649 1.00 92.75 86 ARG A CA 1
ATOM 645 C C . ARG A 1 86 ? 9.298 -5.184 -1.655 1.00 92.75 86 ARG A C 1
ATOM 647 O O . ARG A 1 86 ? 8.868 -5.450 -0.537 1.00 92.75 86 ARG A O 1
ATOM 654 N N . ASN A 1 87 ? 9.572 -3.946 -2.062 1.00 89.62 87 ASN A N 1
ATOM 655 C CA . ASN A 1 87 ? 9.385 -2.776 -1.203 1.00 89.62 87 ASN A CA 1
ATOM 656 C C . ASN A 1 87 ? 7.891 -2.540 -0.935 1.00 89.62 87 ASN A C 1
ATOM 658 O O . ASN A 1 87 ? 7.488 -2.446 0.222 1.00 89.62 87 ASN A O 1
ATOM 662 N N . CYS A 1 88 ? 7.055 -2.586 -1.981 1.00 94.12 88 CYS A N 1
ATOM 663 C CA . CYS A 1 88 ? 5.597 -2.455 -1.865 1.00 94.12 88 CYS A CA 1
ATOM 664 C C . CYS A 1 88 ? 4.985 -3.491 -0.908 1.00 94.12 88 CYS A C 1
ATOM 666 O O . CYS A 1 88 ? 4.190 -3.164 -0.027 1.00 94.12 88 CYS A O 1
ATOM 668 N N . TRP A 1 89 ? 5.364 -4.762 -1.066 1.00 95.88 89 TRP A N 1
ATOM 669 C CA . TRP A 1 89 ? 4.874 -5.845 -0.210 1.00 95.88 89 TRP A CA 1
ATOM 670 C C . TRP A 1 89 ? 5.445 -5.780 1.209 1.00 95.88 89 TRP A C 1
ATOM 672 O O . TRP A 1 89 ? 4.767 -6.194 2.150 1.00 95.88 89 TRP A O 1
ATOM 682 N N . GLY A 1 90 ? 6.659 -5.248 1.371 1.00 94.94 90 GLY A N 1
ATOM 683 C CA . GLY A 1 90 ? 7.236 -4.918 2.670 1.00 94.94 90 GLY A CA 1
ATOM 684 C C . GLY A 1 90 ? 6.367 -3.907 3.413 1.00 94.94 90 GLY A C 1
ATOM 685 O O . GLY A 1 90 ? 5.856 -4.233 4.486 1.00 94.94 90 GLY A O 1
ATOM 686 N N . GLY A 1 91 ? 6.125 -2.740 2.808 1.00 94.25 91 GLY A N 1
ATOM 687 C CA . GLY A 1 91 ? 5.267 -1.690 3.370 1.00 94.25 91 GLY A CA 1
ATOM 688 C C . GLY A 1 91 ? 3.875 -2.205 3.735 1.00 94.25 91 GLY A C 1
ATOM 689 O O . GLY A 1 91 ? 3.428 -2.026 4.863 1.00 94.25 91 GLY A O 1
ATOM 690 N N . TRP A 1 92 ? 3.229 -2.962 2.841 1.00 97.06 92 TRP A N 1
ATOM 691 C CA . TRP A 1 92 ? 1.896 -3.517 3.102 1.00 97.06 92 TRP A CA 1
ATOM 692 C C . TRP A 1 92 ? 1.899 -4.508 4.270 1.00 97.06 92 TRP A C 1
ATOM 694 O O . TRP A 1 92 ? 1.008 -4.479 5.119 1.00 97.06 92 TRP A O 1
ATOM 704 N N . LYS A 1 93 ? 2.909 -5.385 4.348 1.00 96.81 93 LYS A N 1
ATOM 705 C CA . LYS A 1 93 ? 3.028 -6.370 5.432 1.00 96.81 93 LYS A CA 1
ATOM 706 C C . LYS A 1 93 ? 3.213 -5.682 6.784 1.00 96.81 93 LYS A C 1
ATOM 708 O O . LYS A 1 93 ? 2.529 -6.053 7.739 1.00 96.81 93 LYS A O 1
ATOM 713 N N . TYR A 1 94 ? 4.130 -4.718 6.866 1.00 95.50 94 TYR A N 1
ATOM 714 C CA . TYR A 1 94 ? 4.389 -3.983 8.103 1.00 95.50 94 TYR A CA 1
ATOM 715 C C . TYR A 1 94 ? 3.205 -3.087 8.474 1.00 95.50 94 TYR A C 1
ATOM 717 O O . TYR A 1 94 ? 2.748 -3.154 9.610 1.00 95.50 94 TYR A O 1
ATOM 725 N N . GLY A 1 95 ? 2.613 -2.379 7.511 1.00 96.12 95 GLY A N 1
ATOM 726 C CA . GLY A 1 95 ? 1.390 -1.605 7.713 1.00 96.12 95 GLY A CA 1
ATOM 727 C C . GLY A 1 95 ? 0.244 -2.465 8.251 1.00 96.12 95 GLY A C 1
ATOM 728 O O . GLY A 1 95 ? -0.387 -2.100 9.238 1.00 96.12 95 GLY A O 1
ATOM 729 N N . ARG A 1 96 ? 0.004 -3.664 7.694 1.00 96.31 96 ARG A N 1
ATOM 730 C CA . ARG A 1 96 ? -1.055 -4.560 8.204 1.00 96.31 96 ARG A CA 1
ATOM 731 C C . ARG A 1 96 ? -0.801 -5.031 9.630 1.00 96.31 96 ARG A C 1
ATOM 733 O O . ARG A 1 96 ? -1.770 -5.242 10.365 1.00 96.31 96 ARG A O 1
ATOM 740 N N . LEU A 1 97 ? 0.461 -5.241 10.002 1.00 96.06 97 LEU A N 1
ATOM 741 C CA . LEU A 1 97 ? 0.827 -5.569 11.376 1.00 96.06 97 LEU A CA 1
ATOM 742 C C . LEU A 1 97 ? 0.536 -4.381 12.299 1.00 96.06 97 LEU A C 1
ATOM 744 O O . LEU A 1 97 ? -0.134 -4.574 13.307 1.00 96.06 97 LEU A O 1
ATOM 748 N N . THR A 1 98 ? 0.954 -3.172 11.921 1.00 94.94 98 THR A N 1
ATOM 749 C CA . THR A 1 98 ? 0.707 -1.941 12.685 1.00 94.94 98 THR A CA 1
ATOM 750 C C . THR A 1 98 ? -0.788 -1.661 12.847 1.00 94.94 98 THR A C 1
ATOM 752 O O . THR A 1 98 ? -1.246 -1.531 13.978 1.00 94.94 98 THR A O 1
ATOM 755 N N . CYS A 1 99 ? -1.582 -1.711 11.766 1.00 94.44 99 CYS A N 1
ATOM 756 C CA . CYS A 1 99 ? -3.044 -1.582 11.838 1.00 94.44 99 CYS A CA 1
ATOM 757 C C . CYS A 1 99 ? -3.642 -2.583 12.836 1.00 94.44 99 CYS A C 1
ATOM 759 O O . CYS A 1 99 ? -4.531 -2.240 13.608 1.00 94.44 99 CYS A O 1
ATOM 761 N N . ARG A 1 100 ? -3.167 -3.841 12.815 1.00 95.06 100 ARG A N 1
ATOM 762 C CA . ARG A 1 100 ? -3.661 -4.875 13.729 1.00 95.06 100 ARG A CA 1
ATOM 763 C C . ARG A 1 100 ? -3.313 -4.542 15.169 1.00 95.06 100 ARG A C 1
ATOM 765 O O . ARG A 1 100 ? -4.193 -4.603 15.998 1.00 95.06 100 ARG A O 1
ATOM 772 N N . LEU A 1 101 ? -2.066 -4.182 15.454 1.00 93.12 101 LEU A N 1
ATOM 773 C CA . LEU A 1 101 ? -1.643 -3.843 16.813 1.00 93.12 101 LEU A CA 1
ATOM 774 C C . LEU A 1 101 ? -2.381 -2.621 17.373 1.00 93.12 101 LEU A C 1
ATOM 776 O O . LEU A 1 101 ? -2.542 -2.520 18.584 1.00 93.12 101 LEU A O 1
ATOM 780 N N . ARG A 1 102 ? -2.810 -1.707 16.501 1.00 91.75 102 ARG A N 1
ATOM 781 C CA . ARG A 1 102 ? -3.430 -0.443 16.892 1.00 91.75 102 ARG A CA 1
ATOM 782 C C . ARG A 1 102 ? -4.953 -0.505 17.028 1.00 91.75 102 ARG A C 1
ATOM 784 O O . ARG A 1 102 ? -5.496 0.147 17.911 1.00 91.75 102 ARG A O 1
ATOM 791 N N . TYR A 1 103 ? -5.635 -1.251 16.158 1.00 89.50 103 TYR A N 1
ATOM 792 C CA . TYR A 1 103 ? -7.100 -1.203 16.030 1.00 89.50 103 TYR A CA 1
ATOM 793 C C . TYR A 1 103 ? -7.810 -2.552 16.255 1.00 89.50 103 TYR A C 1
ATOM 795 O O . TYR A 1 103 ? -8.998 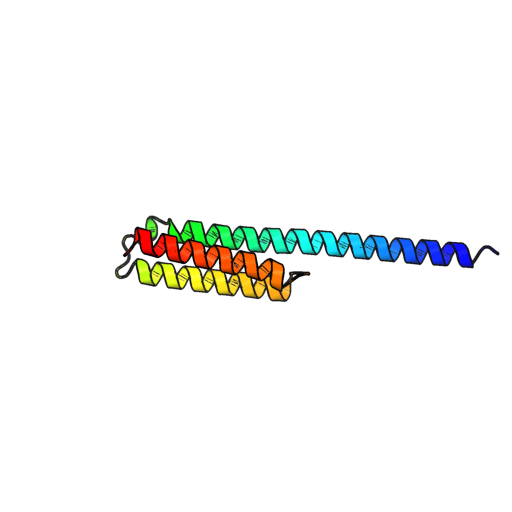-2.653 15.940 1.00 89.50 103 TYR A O 1
ATOM 803 N N . SER A 1 104 ? -7.101 -3.596 16.710 1.00 82.44 104 SER A N 1
ATOM 804 C CA . SER A 1 104 ? -7.701 -4.896 17.074 1.00 82.44 104 SER A CA 1
ATOM 805 C C . SER A 1 104 ? -8.290 -4.918 18.473 1.00 82.44 104 SER A C 1
ATOM 807 O O . SER A 1 104 ? -7.610 -4.387 19.376 1.00 82.44 104 SER A O 1
#

Secondary structure (DSSP, 8-state):
--HHHHHHHHHHHHHHHHHHHHHHHHHHHHHHHHHHHHHHHHHHT-GGGTTSSSHHHHHHHHHHHHHHHHHHHHHHH-SSHHHHHHHHHHHHHHHHHHHHHHH-

pLDDT: mean 81.7, std 14.67, range [47.28, 97.5]

Organism: Echinococcus granulosus (NCBI:txid6210)

Radius of gyration: 21.05 Å; chains: 1; bounding box: 60×18×58 Å

Foldseek 3Di:
DPPVVVVVVVVVVVVVVVVVVLVVLQVVLQVLLLVLLVVLQVLLVDPVLQPDPQSLVVNLVVLVVSLVVQLVSLVPRHPDSVVSNVSSVNSSVVSNVSNVVPRD

Sequence (104 aa):
MHSKSNSLLLISSLLLAALHVSNTAFADAKMASDFIAERMLDVADSEGLADAVLPLVRCYDLLEELRTECNQRCRDNAPSVNACLRNCWGGWKYGRLTCRLRYS